Protein AF-A0A1I7RS14-F1 (afdb_monomer)

InterPro domains:
  IPR007284 Ground-like domain [PF04155] (25-95)

Sequence (97 aa):
MVVFIVPKPIRSIQEHQRRKRSLNDVRCNHSKIRSLIKKIDTQNPRNGIKMLKRDITRHLGLPVNVVCSISEIVFDVSTDTYCQYSVNNLHCLVFLR

Secondary structure (DSSP, 8-state):
-----PPPP-----------------EES-HHHHHHHTT--SSSHHHHHHHHHHHHHHHHSS-EEEEEESS--------S-EEEEEETTEEEEEEE-

Organism: Bursaphelenchus xylophilus (NCBI:txid6326)

Foldseek 3Di:
DDDDDDDDDDDPDPPPDPDDFDQPDKDWPDPVLVVLLVPFDPVDNVVSVVVSQVVCCVVVVFGKDKDKDLDDDDDDDPAPGKIWTDTPSITMIMGTD

Solvent-accessible s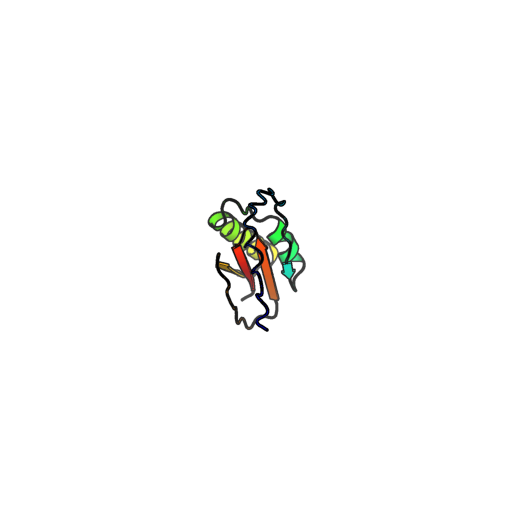urface area (backbone atoms only — not comparable to full-atom values): 6282 Å² total; per-residue (Å²): 139,87,85,82,82,80,80,80,78,85,79,86,69,88,76,85,64,90,69,72,98,55,76,76,52,66,57,51,79,38,72,70,60,52,64,53,61,75,69,52,47,79,89,46,54,72,60,22,51,54,50,48,44,51,52,50,25,70,75,67,76,43,69,58,48,74,50,71,40,71,61,94,77,88,84,91,75,99,53,94,42,39,35,36,38,41,51,97,63,34,39,33,42,34,34,54,116

Mean predicted aligned error: 12.29 Å

Nearest PDB structures (foldseek):
  5fx0-assembly1_A-2  TM=7.595E-01  e=1.202E-03  Fasciola hepatica
  5fwz-assembly1_A-2  TM=7.465E-01  e=3.368E-03  Fasciola hepatica
  5x2d-assembly2_B-2  TM=6.462E-01  e=8.229E-03  Clonorchis sinensis
  3feh-assembly1_A  TM=4.749E-01  e=6.916E+00  Homo sapiens
  4nkq-assembly1_A  TM=2.791E-01  e=9.751E+00  Homo sapiens

Structure (mmCIF, N/CA/C/O backbone):
data_AF-A0A1I7RS14-F1
#
_entry.id   AF-A0A1I7RS14-F1
#
loop_
_atom_site.group_PDB
_atom_site.id
_atom_site.type_symbol
_atom_site.label_atom_id
_atom_site.label_alt_id
_atom_site.label_comp_id
_atom_site.label_asym_id
_atom_site.label_entity_id
_atom_site.label_seq_id
_atom_site.pdbx_PDB_ins_code
_atom_site.Cartn_x
_atom_site.Cartn_y
_atom_site.Cartn_z
_atom_site.occupancy
_atom_site.B_iso_or_equiv
_atom_site.auth_seq_id
_atom_site.auth_comp_id
_atom_site.auth_asym_id
_atom_site.auth_atom_id
_atom_site.pdbx_PDB_model_num
ATOM 1 N N . MET A 1 1 ? -0.235 -28.498 -56.264 1.00 40.81 1 MET A N 1
ATOM 2 C CA . MET A 1 1 ? -0.189 -27.021 -56.293 1.00 40.81 1 MET A CA 1
ATOM 3 C C . MET A 1 1 ? -0.021 -26.560 -54.851 1.00 40.81 1 MET A C 1
ATOM 5 O O . MET A 1 1 ? -0.955 -26.680 -54.074 1.00 40.81 1 MET A O 1
ATOM 9 N N . VAL A 1 2 ? 1.209 -26.227 -54.451 1.00 35.31 2 VAL A N 1
ATOM 10 C CA . VAL A 1 2 ? 1.587 -25.965 -53.049 1.00 35.31 2 VAL A CA 1
ATOM 11 C C . VAL A 1 2 ? 1.608 -24.454 -52.835 1.00 35.31 2 VAL A C 1
ATOM 13 O O . VAL A 1 2 ? 2.326 -23.747 -53.537 1.00 35.31 2 VAL A O 1
ATOM 16 N N . VAL A 1 3 ? 0.789 -23.961 -51.906 1.00 39.06 3 VAL A N 1
ATOM 17 C CA . VAL A 1 3 ? 0.705 -22.538 -51.552 1.00 39.06 3 VAL A CA 1
ATOM 18 C C . VAL A 1 3 ? 1.702 -22.262 -50.428 1.00 39.06 3 VAL A C 1
ATOM 20 O O . VAL A 1 3 ? 1.552 -22.768 -49.319 1.00 39.06 3 VAL A O 1
ATOM 23 N N . PHE A 1 4 ? 2.731 -21.469 -50.723 1.00 36.91 4 PHE A N 1
ATOM 24 C CA . PHE A 1 4 ? 3.717 -21.011 -49.747 1.00 36.91 4 PHE A CA 1
ATOM 25 C C . PHE A 1 4 ? 3.162 -19.807 -48.977 1.00 36.91 4 PHE A C 1
ATOM 27 O O . PHE A 1 4 ? 2.969 -18.731 -49.541 1.00 36.91 4 PHE A O 1
ATOM 34 N N . ILE A 1 5 ? 2.911 -19.983 -47.679 1.00 47.41 5 ILE A N 1
ATOM 35 C CA . ILE A 1 5 ? 2.592 -18.883 -46.765 1.00 47.41 5 ILE A CA 1
ATOM 36 C C . ILE A 1 5 ? 3.921 -18.267 -46.325 1.00 47.41 5 ILE A C 1
ATOM 38 O O . ILE A 1 5 ? 4.674 -18.874 -45.569 1.00 47.41 5 ILE A O 1
ATOM 42 N N . VAL A 1 6 ? 4.225 -17.067 -46.820 1.00 46.50 6 VAL A N 1
ATOM 43 C CA . VAL A 1 6 ? 5.402 -16.296 -46.398 1.00 46.50 6 VAL A CA 1
ATOM 44 C C . VAL A 1 6 ? 5.136 -15.720 -44.999 1.00 46.50 6 VAL A C 1
ATOM 46 O O . VAL A 1 6 ? 4.201 -14.926 -44.848 1.00 46.50 6 VAL A O 1
ATOM 49 N N . PRO A 1 7 ? 5.920 -16.068 -43.961 1.00 42.69 7 PRO A N 1
ATOM 50 C CA . PRO A 1 7 ? 5.776 -15.451 -42.650 1.00 42.69 7 PRO A CA 1
ATOM 51 C C . PRO A 1 7 ? 6.242 -13.990 -42.716 1.00 42.69 7 PRO A C 1
ATOM 53 O O . PRO A 1 7 ? 7.366 -13.694 -43.123 1.00 42.69 7 PRO A O 1
ATOM 56 N N . LYS A 1 8 ? 5.371 -13.053 -42.320 1.00 38.03 8 LYS A N 1
ATOM 57 C CA . LYS A 1 8 ? 5.753 -11.644 -42.151 1.00 38.03 8 LYS A CA 1
ATOM 58 C C . LYS A 1 8 ? 6.734 -11.525 -40.972 1.00 38.03 8 LYS A C 1
ATOM 60 O O . LYS A 1 8 ? 6.481 -12.127 -39.928 1.00 38.03 8 LYS A O 1
ATOM 65 N N . PRO A 1 9 ? 7.827 -10.757 -41.107 1.00 39.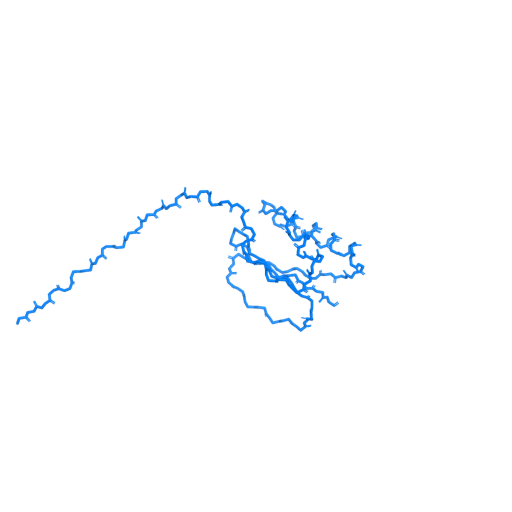31 9 PRO A N 1
ATOM 66 C CA . PRO A 1 9 ? 8.856 -10.670 -40.080 1.00 39.31 9 PRO A CA 1
ATOM 67 C C . PRO A 1 9 ? 8.345 -9.980 -38.809 1.00 39.31 9 PRO A C 1
ATOM 69 O O . PRO A 1 9 ? 7.608 -8.992 -38.862 1.00 39.31 9 PRO A O 1
ATOM 72 N N . ILE A 1 10 ? 8.797 -10.503 -37.667 1.00 48.62 10 ILE A N 1
ATOM 73 C CA . ILE A 1 10 ? 8.664 -9.934 -36.324 1.00 48.62 10 ILE A CA 1
ATOM 74 C C . ILE A 1 10 ? 9.326 -8.552 -36.340 1.00 48.62 10 ILE A C 1
ATOM 76 O O . ILE A 1 10 ? 10.550 -8.437 -36.353 1.00 48.62 10 ILE A O 1
ATOM 80 N N . ARG A 1 11 ? 8.519 -7.486 -36.381 1.00 42.97 11 ARG A N 1
ATOM 81 C CA . ARG A 1 11 ? 9.007 -6.106 -36.294 1.00 42.97 11 ARG A CA 1
ATOM 82 C C . ARG A 1 11 ? 9.226 -5.756 -34.824 1.00 42.97 11 ARG A C 1
ATOM 84 O O . ARG A 1 11 ? 8.368 -5.179 -34.164 1.00 42.97 11 ARG A O 1
ATOM 91 N N . SER A 1 12 ? 10.398 -6.113 -34.318 1.00 42.88 12 SER A N 1
ATOM 92 C CA . SER A 1 12 ? 11.025 -5.400 -33.214 1.00 42.88 12 SER A CA 1
ATOM 93 C C . SER A 1 12 ? 11.258 -3.952 -33.651 1.00 42.88 12 SER 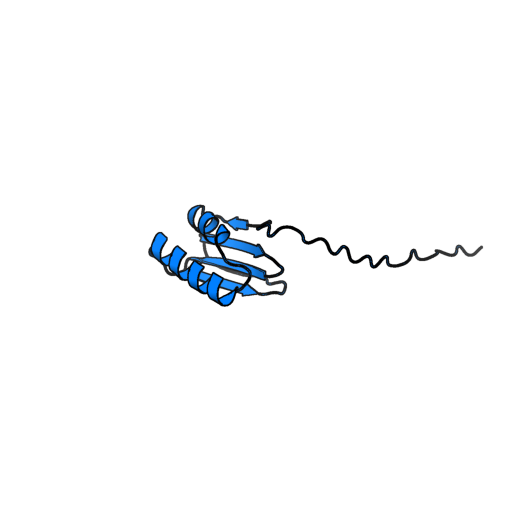A C 1
ATOM 95 O O . SER A 1 12 ? 12.155 -3.657 -34.435 1.00 42.88 12 SER A O 1
ATOM 97 N N . ILE A 1 13 ? 10.433 -3.030 -33.158 1.00 44.06 13 ILE A N 1
ATOM 98 C CA . ILE A 1 13 ? 10.776 -1.609 -33.127 1.00 44.06 13 ILE A CA 1
ATOM 99 C C . ILE A 1 13 ? 10.631 -1.158 -31.683 1.00 44.06 13 ILE A C 1
ATOM 101 O O . ILE A 1 13 ? 9.533 -1.035 -31.143 1.00 44.06 13 ILE A O 1
ATOM 105 N N . GLN A 1 14 ? 11.793 -0.950 -31.069 1.00 48.53 14 GLN A N 1
ATOM 106 C CA . GLN A 1 14 ? 11.993 -0.088 -29.919 1.00 48.53 14 GLN A CA 1
ATOM 107 C C . GLN A 1 14 ? 11.319 1.265 -30.186 1.00 48.53 14 GLN A C 1
ATOM 109 O O . GLN A 1 14 ? 11.938 2.179 -30.721 1.00 48.53 14 GLN A O 1
ATOM 114 N N . GLU A 1 15 ? 10.067 1.437 -29.770 1.00 42.91 15 GLU A N 1
ATOM 115 C CA . GLU A 1 15 ? 9.571 2.772 -29.463 1.00 42.91 15 GLU A CA 1
ATOM 116 C C . GLU A 1 15 ? 10.035 3.125 -28.058 1.00 42.91 15 GLU A C 1
ATOM 118 O O . GLU A 1 15 ? 9.370 2.917 -27.044 1.00 42.91 15 GLU A O 1
ATOM 123 N N . HIS A 1 16 ? 11.235 3.692 -28.044 1.00 42.09 16 HIS A N 1
ATOM 124 C CA . HIS A 1 16 ? 11.798 4.518 -26.994 1.00 42.09 16 HIS A CA 1
ATOM 125 C C . HIS A 1 16 ? 10.941 5.787 -26.810 1.00 42.09 16 HIS A C 1
ATOM 127 O O . HIS A 1 16 ? 11.404 6.912 -26.968 1.00 42.09 16 HIS A O 1
ATOM 133 N N . GLN A 1 17 ? 9.653 5.632 -26.506 1.00 45.06 17 GLN A N 1
ATOM 134 C CA . GLN A 1 17 ? 8.827 6.736 -26.056 1.00 45.06 17 GLN A CA 1
ATOM 135 C C . GLN A 1 17 ? 8.957 6.808 -24.541 1.00 45.06 17 GLN A C 1
ATOM 137 O O . GLN A 1 17 ? 8.483 5.931 -23.820 1.00 45.06 17 GLN A O 1
ATOM 142 N N . ARG A 1 18 ? 9.571 7.892 -24.052 1.00 49.06 18 ARG A N 1
ATOM 143 C CA . ARG A 1 18 ? 9.342 8.434 -22.707 1.00 49.06 18 ARG A CA 1
ATOM 144 C C . ARG A 1 18 ? 7.836 8.685 -22.541 1.00 49.06 18 ARG A C 1
ATOM 146 O O . ARG A 1 18 ? 7.367 9.815 -22.655 1.00 49.06 18 ARG A O 1
ATOM 153 N N . ARG A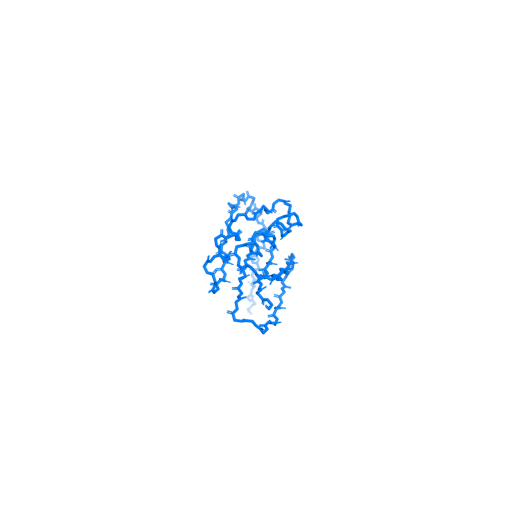 1 19 ? 7.047 7.630 -22.341 1.00 43.94 19 ARG A N 1
ATOM 154 C CA . ARG A 1 19 ? 5.619 7.739 -22.072 1.00 43.94 19 ARG A CA 1
ATOM 155 C C . ARG A 1 19 ? 5.495 8.315 -20.670 1.00 43.94 19 ARG A C 1
ATOM 157 O O . ARG A 1 19 ? 6.055 7.791 -19.712 1.00 43.94 19 ARG A O 1
ATOM 164 N N . LYS A 1 20 ? 4.845 9.477 -20.610 1.00 42.56 20 LYS A N 1
ATOM 165 C CA . LYS A 1 20 ? 4.495 10.233 -19.406 1.00 42.56 20 LYS A CA 1
ATOM 166 C C . LYS A 1 20 ? 4.232 9.308 -18.216 1.00 42.56 20 LYS A C 1
ATOM 168 O O . LYS A 1 20 ? 3.485 8.344 -18.350 1.00 42.56 20 LYS A O 1
ATOM 173 N N . ARG A 1 21 ? 4.776 9.693 -17.053 1.00 48.03 21 ARG A N 1
ATOM 174 C CA . ARG A 1 21 ? 4.374 9.248 -15.707 1.00 48.03 21 ARG A CA 1
ATOM 175 C C . ARG A 1 21 ? 2.861 9.413 -15.541 1.00 48.03 21 ARG A C 1
ATOM 177 O O . ARG A 1 21 ? 2.404 10.425 -15.018 1.00 48.03 21 ARG A O 1
ATOM 184 N N . SER A 1 22 ? 2.080 8.471 -16.043 1.00 47.16 22 SER A N 1
ATOM 185 C CA . SER A 1 22 ? 0.631 8.551 -15.990 1.00 47.16 22 SER A CA 1
ATOM 186 C C . SER A 1 22 ? 0.127 7.383 -15.173 1.00 47.16 22 SER A C 1
ATOM 188 O O . SER A 1 22 ? 0.318 6.221 -15.524 1.00 47.16 22 SER A O 1
ATOM 190 N N . LEU A 1 23 ? -0.472 7.735 -14.042 1.00 57.88 23 LEU A N 1
ATOM 191 C CA . LEU A 1 23 ? -1.195 6.866 -13.128 1.00 57.88 23 LEU A CA 1
ATOM 192 C C . LEU A 1 23 ? -2.468 6.376 -13.860 1.00 57.88 23 LEU A C 1
ATOM 194 O O . LEU A 1 23 ? -3.561 6.878 -13.610 1.00 57.88 23 LEU A O 1
ATOM 198 N N . ASN A 1 24 ? -2.307 5.513 -14.866 1.00 52.72 24 ASN A N 1
ATOM 199 C CA . ASN A 1 24 ? -3.344 5.270 -15.875 1.00 52.72 24 ASN A CA 1
ATOM 200 C C . ASN A 1 24 ? -4.478 4.360 -15.390 1.00 52.72 24 ASN A C 1
ATOM 202 O O . ASN A 1 24 ? -5.606 4.549 -15.828 1.00 52.72 24 ASN A O 1
ATOM 206 N N . ASP A 1 25 ? -4.228 3.475 -14.421 1.00 56.78 25 ASP A N 1
ATOM 207 C CA . ASP A 1 25 ? -5.217 2.485 -13.976 1.00 56.78 25 ASP A CA 1
ATOM 208 C C . ASP A 1 25 ? -5.403 2.510 -12.459 1.00 56.78 25 ASP A C 1
ATOM 210 O O . ASP A 1 25 ? -4.957 1.612 -11.748 1.00 56.78 25 ASP A O 1
ATOM 214 N N . VAL A 1 26 ? -6.043 3.564 -11.938 1.00 66.88 26 VAL A N 1
ATOM 215 C CA . VAL A 1 26 ? -6.432 3.602 -10.518 1.00 66.88 26 VAL A CA 1
ATOM 216 C C . VAL A 1 26 ? -7.851 3.086 -10.337 1.00 66.88 26 VAL A C 1
ATOM 218 O O . VAL A 1 26 ? -8.813 3.834 -10.534 1.00 66.88 26 VAL A O 1
ATOM 221 N N . ARG A 1 27 ? -7.990 1.837 -9.889 1.00 78.31 27 ARG A N 1
ATOM 222 C CA . ARG A 1 27 ? -9.269 1.283 -9.427 1.00 78.31 27 ARG A CA 1
ATOM 223 C C . ARG A 1 27 ? -9.368 1.512 -7.925 1.00 78.31 27 ARG A C 1
ATOM 225 O O . ARG A 1 27 ? -8.810 0.756 -7.142 1.00 78.31 27 ARG A O 1
ATOM 232 N N . CYS A 1 28 ? -10.028 2.596 -7.537 1.00 81.62 28 CYS A N 1
ATOM 233 C CA . CYS A 1 28 ? -10.262 2.964 -6.142 1.00 81.62 28 CYS A CA 1
ATOM 234 C C . CYS A 1 28 ? -11.755 2.988 -5.861 1.00 81.62 28 CYS A C 1
ATOM 236 O O . CYS A 1 28 ? -12.481 3.697 -6.558 1.00 81.62 28 CYS A O 1
ATOM 238 N N . ASN A 1 29 ? -12.173 2.355 -4.772 1.00 83.06 29 ASN A N 1
ATOM 239 C CA . ASN A 1 29 ? -13.502 2.577 -4.204 1.00 83.06 29 ASN A CA 1
ATOM 240 C C . ASN A 1 29 ? -13.515 3.685 -3.128 1.00 83.06 29 ASN A C 1
ATOM 242 O O . ASN A 1 29 ? -14.579 4.069 -2.654 1.00 83.06 29 AS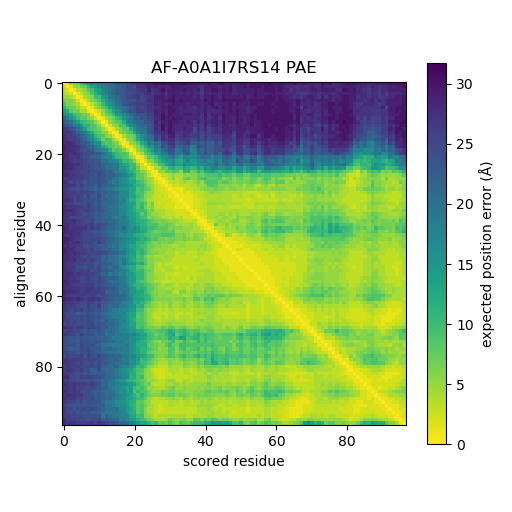N A O 1
ATOM 246 N N . HIS A 1 30 ? -12.350 4.267 -2.803 1.00 81.62 30 HIS A N 1
ATOM 247 C CA . HIS A 1 30 ? -12.220 5.323 -1.799 1.00 81.62 30 HIS A CA 1
ATOM 248 C C . HIS A 1 30 ? -11.551 6.595 -2.342 1.00 81.62 30 HIS A C 1
ATOM 250 O O . HIS A 1 30 ? -10.369 6.620 -2.697 1.00 81.62 30 HIS A O 1
ATOM 256 N N . SER A 1 31 ? -12.290 7.707 -2.330 1.00 80.69 31 SER A N 1
ATOM 257 C CA . SER A 1 31 ? -11.870 8.992 -2.913 1.00 80.69 31 SER A CA 1
ATOM 258 C C . SER A 1 31 ? -10.628 9.602 -2.246 1.00 80.69 31 SER A C 1
ATOM 260 O O . SER A 1 31 ? -9.716 10.050 -2.940 1.00 80.69 31 SER A O 1
ATOM 262 N N . LYS A 1 32 ? -10.536 9.576 -0.907 1.00 81.38 32 LYS A N 1
ATOM 263 C CA . LYS A 1 32 ? -9.359 10.105 -0.181 1.00 81.38 32 LYS A CA 1
ATOM 264 C C . LYS A 1 32 ? -8.072 9.341 -0.509 1.00 81.38 32 LYS A C 1
ATOM 266 O O . LYS A 1 32 ? -7.055 9.963 -0.806 1.00 81.38 32 LYS A O 1
ATOM 271 N N . ILE A 1 33 ? -8.127 8.008 -0.512 1.00 80.88 33 ILE A N 1
ATOM 272 C CA . ILE A 1 33 ? -6.983 7.155 -0.853 1.00 80.88 33 ILE A CA 1
ATOM 273 C C . ILE A 1 33 ? -6.550 7.415 -2.304 1.00 80.88 33 ILE A C 1
ATOM 275 O O . ILE A 1 33 ? -5.362 7.599 -2.562 1.00 80.88 33 ILE A O 1
ATOM 279 N N . ARG A 1 34 ? -7.505 7.567 -3.235 1.00 83.50 34 ARG A N 1
ATOM 280 C CA . ARG A 1 34 ? -7.230 7.933 -4.636 1.00 83.50 34 ARG A CA 1
ATOM 281 C C . ARG A 1 34 ? -6.399 9.211 -4.765 1.00 83.50 34 ARG A C 1
ATOM 283 O O . ARG A 1 34 ? -5.462 9.258 -5.560 1.00 83.50 34 ARG A O 1
ATOM 290 N N . SER A 1 35 ? -6.732 10.246 -3.997 1.00 82.31 35 SER A N 1
ATOM 291 C CA . SER A 1 35 ? -6.010 11.525 -4.019 1.00 82.31 35 SER A CA 1
ATOM 292 C C . SER A 1 35 ? -4.601 11.428 -3.428 1.00 82.31 35 SER A C 1
ATOM 294 O O . SER A 1 35 ? -3.709 12.149 -3.872 1.00 82.31 35 SER A O 1
ATOM 296 N N . LEU A 1 36 ? -4.388 10.538 -2.456 1.00 81.25 36 LEU A N 1
ATOM 297 C CA . LEU A 1 36 ? -3.082 10.315 -1.828 1.00 81.25 36 LEU A CA 1
ATOM 298 C C . LEU A 1 36 ? -2.157 9.469 -2.711 1.00 81.25 36 LEU A C 1
ATOM 300 O O . LEU A 1 36 ? -0.983 9.795 -2.850 1.00 81.25 36 LEU A O 1
ATOM 304 N N . ILE A 1 37 ? -2.692 8.453 -3.394 1.00 80.44 37 ILE A N 1
ATOM 305 C CA . ILE A 1 37 ? -1.924 7.606 -4.322 1.00 80.44 37 ILE A CA 1
ATOM 306 C C . ILE A 1 37 ? -1.309 8.429 -5.461 1.00 80.44 37 ILE A C 1
ATOM 308 O O . ILE A 1 37 ? -0.172 8.183 -5.854 1.00 80.44 37 ILE A O 1
ATOM 312 N N . LYS A 1 38 ? -2.009 9.457 -5.957 1.00 74.38 38 LYS A N 1
ATOM 313 C CA . LYS A 1 38 ? -1.484 10.365 -6.995 1.00 74.38 38 LYS A CA 1
ATOM 314 C C . LYS A 1 38 ? -0.210 11.113 -6.593 1.00 74.38 38 LYS A C 1
ATOM 316 O O . LYS A 1 38 ? 0.463 11.646 -7.468 1.00 74.38 38 LYS A O 1
ATOM 321 N N . LYS A 1 39 ? 0.113 11.169 -5.299 1.00 73.25 39 LYS A N 1
ATOM 322 C CA . LYS A 1 39 ? 1.286 11.871 -4.763 1.00 73.25 39 LYS A CA 1
ATOM 323 C C . LYS A 1 39 ? 2.486 10.952 -4.523 1.00 73.25 39 LYS A C 1
ATOM 325 O O . LYS A 1 39 ? 3.504 11.430 -4.032 1.00 73.25 39 LYS A O 1
ATOM 330 N N . ILE A 1 40 ? 2.384 9.655 -4.831 1.00 74.19 40 ILE A N 1
ATOM 331 C CA . ILE A 1 40 ? 3.499 8.728 -4.629 1.00 74.19 40 ILE A CA 1
ATOM 332 C C . ILE A 1 40 ? 4.680 9.093 -5.524 1.00 74.19 40 ILE A C 1
ATOM 334 O O . ILE A 1 40 ? 4.539 9.271 -6.735 1.00 74.19 40 ILE A O 1
ATOM 338 N N . ASP A 1 41 ? 5.864 9.127 -4.916 1.00 70.00 41 ASP A N 1
ATOM 339 C CA . ASP A 1 41 ? 7.112 9.144 -5.662 1.00 70.00 41 ASP A CA 1
ATOM 340 C C . ASP A 1 41 ? 7.415 7.743 -6.199 1.00 70.00 41 ASP A C 1
ATOM 342 O O . ASP A 1 41 ? 7.695 6.796 -5.461 1.00 70.00 41 ASP A O 1
ATOM 346 N N . THR A 1 42 ? 7.354 7.623 -7.519 1.00 66.69 42 THR A N 1
ATOM 347 C CA . THR A 1 42 ? 7.560 6.374 -8.251 1.00 66.69 42 THR A CA 1
ATOM 348 C C . THR A 1 42 ? 9.040 6.094 -8.517 1.00 66.69 42 THR A C 1
ATOM 350 O O . THR A 1 42 ? 9.362 5.031 -9.035 1.00 66.69 42 THR A O 1
ATOM 353 N N . GLN A 1 43 ? 9.944 7.039 -8.222 1.00 71.75 43 GLN A N 1
ATOM 354 C CA . GLN A 1 43 ? 11.393 6.856 -8.388 1.00 71.75 43 GLN A CA 1
ATOM 355 C C . GLN A 1 43 ? 12.002 6.046 -7.244 1.00 71.75 43 GLN A C 1
ATOM 357 O O . GLN A 1 43 ? 12.950 5.295 -7.453 1.00 71.75 43 GLN A O 1
ATOM 362 N N . ASN A 1 44 ? 11.437 6.169 -6.042 1.00 77.56 44 ASN A N 1
ATOM 363 C CA . ASN A 1 44 ? 11.826 5.378 -4.885 1.00 77.56 44 ASN A CA 1
ATOM 364 C C . ASN A 1 44 ? 10.588 4.704 -4.276 1.00 77.56 44 ASN A C 1
ATOM 366 O O . ASN A 1 44 ? 10.021 5.208 -3.302 1.00 77.56 44 ASN A O 1
ATOM 370 N N . PRO A 1 45 ? 10.154 3.554 -4.824 1.00 73.00 45 PRO A N 1
ATOM 371 C CA . PRO A 1 45 ? 8.902 2.920 -4.427 1.00 73.00 45 PRO A CA 1
ATOM 372 C C . PRO A 1 45 ? 8.889 2.509 -2.952 1.00 73.00 45 PRO A C 1
ATOM 374 O O . PRO A 1 45 ? 7.851 2.615 -2.306 1.00 73.00 45 PRO A O 1
ATOM 377 N N . ARG A 1 46 ? 10.033 2.120 -2.365 1.00 78.81 46 ARG A N 1
ATOM 378 C CA . ARG A 1 46 ? 10.114 1.812 -0.924 1.00 78.81 46 ARG A CA 1
ATOM 379 C C . ARG A 1 46 ? 9.776 3.030 -0.063 1.00 78.81 46 ARG A C 1
ATOM 381 O O . ARG A 1 46 ? 8.964 2.917 0.858 1.00 78.81 46 ARG A O 1
ATOM 388 N N . ASN A 1 47 ? 10.366 4.188 -0.363 1.00 83.75 47 ASN A N 1
ATOM 389 C CA . ASN A 1 47 ? 10.054 5.420 0.363 1.00 83.75 47 ASN A CA 1
ATOM 390 C C . ASN A 1 47 ? 8.639 5.919 0.052 1.00 83.75 47 ASN A C 1
ATOM 392 O O . ASN A 1 47 ? 7.918 6.276 0.983 1.00 83.75 47 ASN A O 1
ATOM 396 N N . GLY A 1 48 ? 8.210 5.861 -1.212 1.00 82.12 48 GLY A N 1
ATOM 397 C CA . GLY A 1 48 ? 6.862 6.236 -1.638 1.00 82.12 48 GLY A CA 1
ATOM 398 C C . GLY A 1 48 ? 5.773 5.440 -0.914 1.00 82.12 48 GLY A C 1
ATOM 399 O O . GLY A 1 48 ? 4.841 6.031 -0.378 1.00 82.12 48 GLY A O 1
ATOM 400 N N . ILE A 1 49 ? 5.929 4.116 -0.791 1.00 83.38 49 ILE A N 1
ATOM 401 C CA . ILE A 1 49 ? 5.001 3.251 -0.042 1.00 83.38 49 ILE A CA 1
ATOM 402 C C . ILE A 1 49 ? 4.984 3.620 1.444 1.00 83.38 49 ILE A C 1
ATOM 404 O O . ILE A 1 49 ? 3.916 3.702 2.051 1.00 83.38 49 ILE A O 1
ATOM 408 N N . LYS A 1 50 ? 6.154 3.857 2.052 1.00 86.06 50 LYS A N 1
ATOM 409 C CA . LYS A 1 50 ? 6.250 4.228 3.473 1.00 86.06 50 LYS A CA 1
ATOM 410 C C . LYS A 1 50 ? 5.572 5.571 3.755 1.00 86.06 50 LYS A C 1
ATOM 412 O O . LYS A 1 50 ? 4.885 5.700 4.767 1.00 86.06 50 LYS A O 1
ATOM 417 N N . MET A 1 51 ? 5.753 6.551 2.871 1.00 85.81 51 MET A N 1
ATOM 418 C CA . MET A 1 51 ? 5.084 7.850 2.958 1.00 85.81 51 MET A CA 1
ATOM 419 C C . MET A 1 51 ? 3.578 7.711 2.752 1.00 85.81 51 MET A C 1
ATOM 421 O O . MET A 1 51 ? 2.818 8.185 3.589 1.00 85.81 51 MET A O 1
ATOM 425 N N . LEU A 1 52 ? 3.149 6.966 1.730 1.00 84.62 52 LEU A N 1
ATOM 426 C CA . LEU A 1 52 ? 1.734 6.716 1.472 1.00 84.62 52 LEU A CA 1
ATOM 427 C C . LEU A 1 52 ? 1.048 6.063 2.676 1.00 84.62 52 LEU A C 1
ATOM 429 O O . LEU A 1 52 ? -0.002 6.537 3.100 1.00 84.62 52 LEU A O 1
ATOM 433 N N . LYS A 1 53 ? 1.645 5.019 3.268 1.00 87.62 53 LYS A N 1
ATOM 434 C CA . LYS A 1 53 ? 1.103 4.385 4.480 1.00 87.62 53 LYS A CA 1
ATOM 435 C C . LYS A 1 53 ? 0.911 5.403 5.602 1.00 87.62 53 LYS A C 1
ATOM 437 O O . LYS A 1 53 ? -0.159 5.459 6.195 1.00 87.62 53 LYS A O 1
ATOM 442 N N . ARG A 1 54 ? 1.927 6.232 5.867 1.00 87.50 54 ARG A N 1
ATOM 443 C CA . ARG A 1 54 ? 1.857 7.269 6.908 1.00 87.50 54 ARG A CA 1
ATOM 444 C C . ARG A 1 54 ? 0.765 8.294 6.628 1.00 87.50 54 ARG A C 1
ATOM 446 O O . ARG A 1 54 ? 0.015 8.619 7.542 1.00 87.50 54 ARG A O 1
ATOM 453 N N . ASP A 1 55 ? 0.670 8.789 5.400 1.00 87.19 55 ASP A N 1
ATOM 454 C CA . ASP A 1 55 ? -0.296 9.826 5.041 1.00 87.19 55 ASP A CA 1
ATOM 455 C C . ASP A 1 55 ? -1.729 9.298 5.089 1.00 87.19 55 ASP A C 1
ATOM 457 O O . ASP A 1 55 ? -2.606 9.944 5.659 1.00 87.19 55 ASP A O 1
ATOM 461 N N . ILE A 1 56 ? -1.966 8.097 4.559 1.00 85.62 56 ILE A N 1
ATOM 462 C CA . ILE A 1 56 ? -3.281 7.456 4.607 1.00 85.62 56 ILE A CA 1
ATOM 463 C C . ILE A 1 56 ? -3.682 7.190 6.064 1.00 85.62 56 ILE A C 1
ATOM 465 O O . ILE A 1 56 ? -4.777 7.583 6.461 1.00 85.62 56 ILE A O 1
ATOM 469 N N . THR A 1 57 ? -2.798 6.616 6.887 1.00 87.25 57 THR A N 1
ATOM 470 C CA . THR A 1 57 ? -3.092 6.366 8.307 1.00 87.25 57 THR A CA 1
ATOM 471 C C . THR A 1 57 ? -3.322 7.659 9.087 1.00 87.25 57 THR A C 1
ATOM 473 O O . THR A 1 57 ? -4.239 7.717 9.899 1.00 87.25 57 THR A O 1
ATOM 476 N N . ARG A 1 58 ? -2.570 8.730 8.810 1.00 87.62 58 ARG A N 1
ATOM 477 C CA . ARG A 1 58 ? -2.792 10.040 9.440 1.00 87.62 58 ARG A CA 1
ATOM 478 C C . ARG A 1 58 ? -4.138 10.658 9.040 1.00 87.62 58 ARG A C 1
ATOM 480 O O . ARG A 1 58 ? -4.783 11.277 9.875 1.00 87.62 58 ARG A O 1
ATOM 487 N N . HIS A 1 59 ? -4.561 10.506 7.784 1.00 83.81 59 HIS A N 1
ATOM 488 C CA . HIS A 1 59 ? -5.802 11.107 7.280 1.00 83.81 59 HIS A CA 1
ATOM 489 C C . HIS A 1 59 ? -7.073 10.311 7.591 1.00 83.81 59 HIS A C 1
ATOM 491 O O . HIS A 1 59 ? -8.150 10.903 7.655 1.00 83.81 59 HIS A O 1
ATOM 497 N N . LEU A 1 60 ? -6.972 8.988 7.713 1.00 83.12 60 LEU A N 1
ATOM 498 C CA . LEU A 1 60 ? -8.115 8.102 7.955 1.00 83.12 60 LEU A CA 1
ATOM 499 C C . LEU A 1 60 ? -8.186 7.604 9.399 1.00 83.12 60 LEU A C 1
ATOM 501 O O . LEU A 1 60 ? -9.219 7.079 9.791 1.00 83.12 60 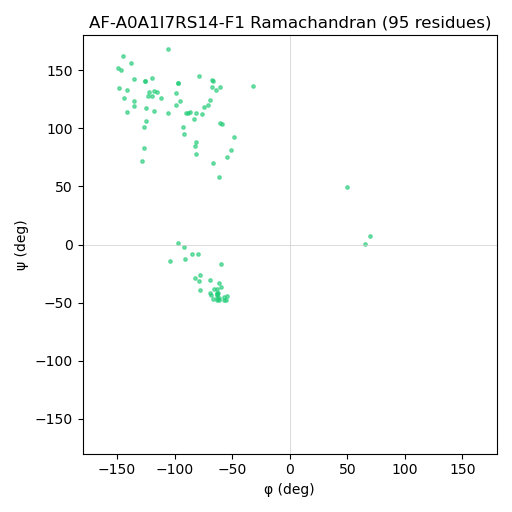LEU A O 1
ATOM 505 N N . GLY A 1 61 ? -7.113 7.753 10.181 1.00 84.88 61 GLY A N 1
ATOM 506 C CA . GLY A 1 61 ? -7.033 7.233 11.548 1.00 84.88 61 GLY A CA 1
ATOM 507 C C . GLY A 1 61 ? -6.953 5.705 11.627 1.00 84.88 61 GLY A C 1
ATOM 508 O O . GLY A 1 61 ? -7.005 5.154 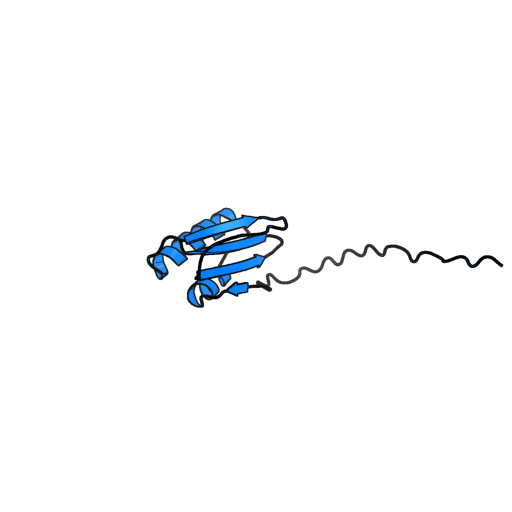12.721 1.00 84.88 61 GLY A O 1
ATOM 509 N N . LEU A 1 62 ? -6.819 5.019 10.486 1.00 83.81 62 LEU A N 1
ATOM 510 C CA . LEU A 1 62 ? -6.845 3.561 10.381 1.00 83.81 62 LEU A CA 1
ATOM 511 C C . LEU A 1 62 ? -5.530 3.018 9.798 1.00 83.81 62 LEU A C 1
ATOM 513 O O . LEU A 1 62 ? -4.928 3.644 8.912 1.00 83.81 62 LEU A O 1
ATOM 517 N N . PRO A 1 63 ? -5.054 1.856 10.276 1.00 83.44 63 PRO A N 1
ATOM 518 C CA . PRO A 1 63 ? -3.892 1.198 9.702 1.00 83.44 63 PRO A CA 1
ATOM 519 C C . PRO A 1 63 ? -4.208 0.720 8.285 1.00 83.44 63 PRO A C 1
ATOM 521 O O . PRO A 1 63 ? -5.298 0.223 8.005 1.00 83.44 63 PRO A O 1
ATOM 524 N N . VAL A 1 64 ? -3.235 0.857 7.384 1.00 87.44 64 VAL A N 1
ATOM 525 C CA . VAL A 1 64 ? -3.410 0.476 5.979 1.00 87.44 64 VAL A CA 1
ATOM 526 C C . VAL A 1 64 ? -2.342 -0.492 5.513 1.00 87.44 64 VAL A C 1
ATOM 528 O O . VAL A 1 64 ? -1.153 -0.364 5.831 1.00 87.44 64 VAL A O 1
ATOM 531 N N . ASN A 1 65 ? -2.772 -1.451 4.703 1.00 87.44 65 ASN A N 1
ATOM 532 C CA . ASN A 1 65 ? -1.890 -2.389 4.042 1.00 87.44 65 ASN A CA 1
ATOM 533 C C . ASN A 1 65 ? -1.610 -1.906 2.625 1.00 87.44 65 ASN A C 1
ATOM 535 O O . ASN A 1 65 ? -2.483 -1.390 1.933 1.00 87.44 65 ASN A O 1
ATOM 539 N N . VAL A 1 66 ? -0.353 -2.051 2.215 1.00 86.81 66 VAL A N 1
ATOM 540 C CA . VAL A 1 66 ? 0.096 -1.742 0.859 1.00 86.81 66 VAL A CA 1
ATOM 541 C C . VAL A 1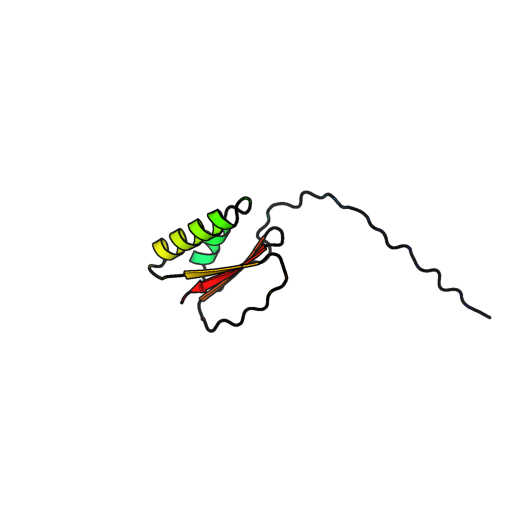 66 ? 0.984 -2.888 0.429 1.00 86.81 66 VAL A C 1
ATOM 543 O O . VAL A 1 66 ? 1.962 -3.187 1.122 1.00 86.81 66 VAL A O 1
ATOM 546 N N . VAL A 1 67 ? 0.627 -3.507 -0.687 1.00 85.56 67 VAL A N 1
ATOM 547 C CA . VAL A 1 67 ? 1.386 -4.573 -1.334 1.00 85.56 67 VAL A CA 1
ATOM 548 C C . VAL A 1 67 ? 1.691 -4.113 -2.748 1.00 85.56 67 VAL A C 1
ATOM 550 O O . VAL A 1 67 ? 0.798 -3.630 -3.434 1.00 85.56 67 VAL A O 1
ATOM 553 N N . CYS A 1 68 ? 2.944 -4.234 -3.176 1.00 85.19 68 CYS A N 1
ATOM 554 C CA . CYS A 1 68 ? 3.365 -3.863 -4.520 1.00 85.19 68 CYS A CA 1
ATOM 555 C C . CYS A 1 68 ? 4.273 -4.940 -5.109 1.00 85.19 68 CYS A C 1
ATOM 557 O O . CYS A 1 68 ? 5.120 -5.472 -4.390 1.00 85.19 68 CYS A O 1
ATOM 559 N N . SER A 1 69 ? 4.157 -5.216 -6.406 1.00 83.19 69 SER A N 1
ATOM 560 C CA . SER A 1 69 ? 5.135 -6.023 -7.143 1.00 83.19 69 SER A CA 1
ATOM 561 C C . SER A 1 69 ? 5.312 -5.543 -8.583 1.00 83.19 69 SER A C 1
ATOM 563 O O . SER A 1 69 ? 4.517 -4.759 -9.093 1.00 83.19 69 SER A O 1
ATOM 565 N N . ILE A 1 70 ? 6.420 -5.966 -9.190 1.00 82.38 70 ILE A N 1
ATOM 566 C CA . ILE A 1 70 ? 6.845 -5.603 -10.550 1.00 82.38 70 ILE A CA 1
ATOM 567 C C . ILE A 1 70 ? 6.313 -6.614 -11.592 1.00 82.38 70 ILE A C 1
ATOM 569 O O . ILE A 1 70 ? 6.361 -6.373 -12.794 1.00 82.38 70 ILE A O 1
ATOM 573 N N . SER A 1 71 ? 5.801 -7.755 -11.130 1.00 78.75 71 SER A N 1
ATOM 574 C CA . SER A 1 71 ? 5.198 -8.813 -11.947 1.00 78.75 71 SER A CA 1
ATOM 575 C C . SER A 1 71 ? 3.677 -8.807 -11.801 1.00 78.75 71 SER A C 1
ATOM 577 O O . SER A 1 71 ? 3.156 -8.152 -10.898 1.00 78.75 71 SER A O 1
ATOM 579 N N . GLU A 1 72 ? 2.969 -9.546 -12.659 1.00 72.38 72 GLU A N 1
ATOM 580 C CA . GLU A 1 72 ? 1.529 -9.779 -12.508 1.00 72.38 72 GLU A CA 1
ATOM 581 C C . GLU A 1 72 ? 1.227 -10.498 -11.186 1.00 72.38 72 GLU A C 1
ATOM 583 O O . GLU A 1 72 ? 1.923 -11.432 -10.788 1.00 72.38 72 GLU A O 1
ATOM 588 N N . ILE A 1 73 ? 0.196 -10.031 -10.483 1.00 72.69 73 ILE A N 1
ATOM 589 C CA . ILE A 1 73 ? -0.167 -10.495 -9.142 1.00 72.69 73 ILE A CA 1
ATOM 590 C C . ILE A 1 73 ? -1.682 -10.539 -9.076 1.00 72.69 73 ILE A C 1
ATOM 592 O O . ILE A 1 73 ? -2.353 -9.570 -9.440 1.00 72.69 73 ILE A O 1
ATOM 596 N N . VAL A 1 74 ? -2.209 -11.640 -8.558 1.00 76.31 74 VAL A N 1
ATOM 597 C CA . VAL A 1 74 ? -3.615 -11.750 -8.183 1.00 76.31 74 VAL A CA 1
ATOM 598 C C . VAL A 1 74 ? -3.704 -11.519 -6.682 1.00 76.31 74 VAL A C 1
ATOM 600 O O . VAL A 1 74 ? -2.951 -12.114 -5.911 1.00 76.31 74 VAL A O 1
ATOM 603 N N . PHE A 1 75 ? -4.605 -10.633 -6.273 1.00 73.12 75 PHE A N 1
ATOM 604 C CA . PHE A 1 75 ? -4.876 -10.360 -4.869 1.00 73.12 75 PHE A CA 1
ATOM 605 C C . PHE A 1 75 ? -6.274 -10.856 -4.531 1.00 73.12 75 PHE A C 1
ATOM 607 O O . PHE A 1 75 ? -7.234 -10.444 -5.179 1.00 73.12 75 PHE A O 1
ATOM 614 N N . ASP A 1 76 ? -6.378 -11.686 -3.500 1.00 79.50 76 ASP A N 1
ATOM 615 C CA . ASP A 1 76 ? -7.645 -11.980 -2.841 1.00 79.50 76 ASP A CA 1
ATOM 616 C C . ASP A 1 76 ? -7.655 -11.250 -1.494 1.00 79.50 76 ASP A C 1
ATOM 618 O O . ASP A 1 76 ? -6.808 -11.491 -0.630 1.00 79.50 76 ASP A O 1
ATOM 622 N N . VAL A 1 77 ? -8.541 -10.266 -1.359 1.00 76.44 77 VAL A N 1
ATOM 623 C CA . VAL A 1 77 ? -8.644 -9.412 -0.173 1.00 76.44 77 VAL A CA 1
ATOM 624 C C . VAL A 1 77 ? -10.104 -9.245 0.213 1.00 76.44 77 VAL A C 1
ATOM 626 O O . VAL A 1 77 ? -10.894 -8.659 -0.522 1.00 76.44 77 VAL A O 1
ATOM 629 N N . SER A 1 78 ? -10.441 -9.691 1.421 1.00 77.94 78 SER A N 1
ATOM 630 C CA . SER A 1 78 ? -11.749 -9.464 2.035 1.00 77.94 78 SER A CA 1
ATOM 631 C C . SER A 1 78 ? -11.797 -8.067 2.661 1.00 77.94 78 SER A C 1
ATOM 633 O O . SER A 1 78 ? -11.610 -7.912 3.867 1.00 77.94 78 SER A O 1
ATOM 635 N N . THR A 1 79 ? -11.974 -7.035 1.837 1.00 79.69 79 THR A N 1
ATOM 636 C CA . THR A 1 79 ? -12.061 -5.638 2.285 1.00 79.69 79 THR A CA 1
ATOM 637 C C . THR A 1 79 ? -12.972 -4.817 1.382 1.00 79.69 79 THR A C 1
ATOM 639 O O . THR A 1 79 ? -12.847 -4.834 0.157 1.00 79.69 79 THR A O 1
ATOM 642 N N . ASP A 1 80 ? -13.845 -4.025 1.999 1.00 79.12 80 ASP A N 1
ATOM 643 C CA . ASP A 1 80 ? -14.736 -3.111 1.283 1.00 79.12 80 ASP A CA 1
ATOM 644 C C . ASP A 1 80 ? -14.027 -1.830 0.850 1.00 79.12 80 ASP A C 1
ATOM 646 O O . ASP A 1 80 ? -14.599 -1.028 0.119 1.00 79.12 80 ASP A O 1
ATOM 650 N N . THR A 1 81 ? -12.783 -1.600 1.288 1.00 83.62 81 THR A N 1
ATOM 651 C CA . THR A 1 81 ? -12.026 -0.387 0.968 1.00 83.62 81 THR A CA 1
ATOM 652 C C . THR A 1 81 ? -10.669 -0.730 0.376 1.00 83.62 81 THR A C 1
ATOM 654 O O . THR A 1 81 ? -9.713 -1.018 1.100 1.00 83.62 81 THR A O 1
ATOM 657 N N . TYR A 1 82 ? -10.565 -0.634 -0.949 1.00 86.06 82 TYR A N 1
ATOM 658 C CA . TYR A 1 82 ? -9.336 -0.889 -1.682 1.00 86.06 82 TYR A CA 1
ATOM 659 C C . TYR A 1 82 ? -9.073 0.127 -2.797 1.00 86.06 82 TYR A C 1
ATOM 661 O O . TYR A 1 82 ? -9.958 0.776 -3.366 1.00 86.06 82 TYR A O 1
ATOM 669 N N . CYS A 1 83 ? -7.795 0.236 -3.126 1.00 87.06 83 CYS A N 1
ATOM 670 C CA . CYS A 1 83 ? -7.278 1.025 -4.217 1.00 87.06 83 CYS A CA 1
ATOM 671 C C . CYS A 1 83 ? -6.130 0.287 -4.895 1.00 87.06 83 CYS A C 1
ATOM 673 O O . CYS A 1 83 ? -5.063 0.104 -4.313 1.00 87.06 83 CYS A O 1
ATOM 675 N N . GLN A 1 84 ? -6.340 -0.096 -6.145 1.00 87.19 84 GLN A N 1
ATOM 676 C CA . GLN A 1 84 ? -5.314 -0.638 -7.019 1.00 87.19 84 GLN A CA 1
ATOM 677 C C . GLN A 1 84 ? -4.770 0.475 -7.911 1.00 87.19 84 GLN A C 1
ATOM 679 O O . GLN A 1 84 ? -5.544 1.295 -8.407 1.00 87.19 84 GLN A O 1
ATOM 684 N N . TYR A 1 85 ? -3.457 0.510 -8.122 1.00 84.19 85 TYR A N 1
ATOM 685 C CA . TYR A 1 85 ? -2.829 1.398 -9.094 1.00 84.19 85 TYR A CA 1
ATOM 686 C C . TYR A 1 85 ? -1.594 0.758 -9.726 1.00 84.19 85 TYR A C 1
ATOM 688 O O . TYR A 1 85 ? -0.890 -0.025 -9.089 1.00 84.19 85 TYR A O 1
ATOM 696 N N . SER A 1 86 ? -1.318 1.138 -10.971 1.00 80.00 86 SER A N 1
ATOM 697 C CA . SER A 1 86 ? -0.165 0.661 -11.738 1.00 80.00 86 SER A CA 1
ATOM 698 C C . SER A 1 86 ? 0.685 1.844 -12.195 1.00 80.00 86 SER A C 1
ATOM 700 O O . SER A 1 86 ? 0.160 2.788 -12.789 1.00 80.00 86 SER A O 1
ATOM 702 N N . VAL A 1 87 ? 1.994 1.811 -11.920 1.00 75.62 87 VAL A N 1
ATOM 703 C CA . VAL A 1 87 ? 2.951 2.823 -12.398 1.00 75.62 87 VAL A CA 1
ATOM 704 C C . VAL A 1 87 ? 4.293 2.189 -12.738 1.00 75.62 87 VAL A C 1
ATOM 706 O O . VAL A 1 87 ? 4.903 1.567 -11.880 1.00 75.62 87 VAL A O 1
ATOM 709 N N . ASN A 1 88 ? 4.803 2.411 -13.953 1.00 72.19 88 ASN A N 1
ATOM 710 C CA . ASN A 1 88 ? 6.137 1.959 -14.383 1.00 72.19 88 ASN A CA 1
ATOM 711 C C . ASN A 1 88 ? 6.397 0.467 -14.075 1.00 72.19 88 ASN A C 1
ATOM 713 O O . ASN A 1 88 ? 7.408 0.131 -13.463 1.00 72.19 88 ASN A O 1
ATOM 717 N N . ASN A 1 89 ? 5.457 -0.406 -14.453 1.00 77.00 89 ASN A N 1
ATOM 718 C CA . ASN A 1 89 ? 5.442 -1.852 -14.168 1.00 77.00 89 ASN A CA 1
ATOM 719 C C . ASN A 1 89 ? 5.295 -2.233 -12.687 1.00 77.00 89 ASN A C 1
ATOM 721 O O . ASN A 1 89 ? 5.246 -3.412 -12.371 1.00 77.00 89 ASN A O 1
ATOM 725 N N . LEU A 1 90 ? 5.190 -1.268 -11.772 1.00 79.44 90 LEU A N 1
ATOM 726 C CA . LEU A 1 90 ? 4.843 -1.527 -10.383 1.00 79.44 90 LEU A CA 1
ATOM 727 C C . LEU A 1 90 ? 3.322 -1.556 -10.236 1.00 79.44 90 LEU A C 1
ATOM 729 O O . LEU A 1 90 ? 2.653 -0.531 -10.380 1.00 79.44 90 LEU A O 1
ATOM 733 N N . HIS A 1 91 ? 2.791 -2.723 -9.908 1.00 85.00 91 HIS A N 1
ATOM 734 C CA . HIS A 1 91 ? 1.398 -2.935 -9.552 1.00 85.00 91 HIS A CA 1
ATOM 735 C C . HIS A 1 91 ? 1.264 -2.902 -8.040 1.00 85.00 91 HIS A C 1
ATOM 737 O O . HIS A 1 91 ? 1.926 -3.668 -7.341 1.00 85.00 91 HIS A O 1
ATOM 743 N N . CYS A 1 92 ? 0.413 -2.022 -7.532 1.00 85.25 92 CYS A N 1
ATOM 744 C CA . CYS A 1 92 ? 0.197 -1.839 -6.110 1.00 85.25 92 CYS A CA 1
ATOM 745 C C . CYS A 1 92 ? -1.278 -1.980 -5.751 1.00 85.25 92 CYS A C 1
ATOM 747 O O . CYS A 1 92 ? -2.155 -1.462 -6.443 1.00 85.25 92 CYS A O 1
ATOM 749 N N . LEU A 1 93 ? -1.528 -2.622 -4.616 1.00 87.88 93 LEU A N 1
ATOM 750 C CA . LEU A 1 93 ? -2.818 -2.706 -3.959 1.00 87.88 93 LEU A CA 1
ATOM 751 C C . LEU A 1 93 ? -2.711 -2.089 -2.565 1.00 87.88 93 LEU A C 1
ATOM 753 O O . LEU A 1 93 ? -1.848 -2.452 -1.766 1.00 87.88 93 LEU A O 1
ATOM 757 N N . VAL A 1 94 ? -3.613 -1.160 -2.281 1.00 88.62 94 VAL A N 1
ATOM 758 C CA . VAL A 1 94 ? -3.781 -0.495 -0.991 1.00 88.62 94 VAL A CA 1
ATOM 759 C C . VAL A 1 94 ? -5.142 -0.881 -0.448 1.00 88.62 94 VAL A C 1
ATOM 761 O O . VAL A 1 94 ? -6.126 -0.760 -1.170 1.00 88.62 94 VAL A O 1
ATOM 764 N N . PHE A 1 95 ? -5.223 -1.304 0.806 1.00 88.12 95 PHE A N 1
ATOM 765 C CA . PHE A 1 95 ? -6.499 -1.640 1.427 1.00 88.12 95 PHE A CA 1
ATOM 766 C C . PHE A 1 95 ? -6.502 -1.368 2.927 1.00 88.12 95 PHE A C 1
ATOM 768 O O . PHE A 1 95 ? -5.452 -1.387 3.581 1.00 88.12 95 PHE A O 1
ATOM 775 N N . LEU A 1 96 ? -7.692 -1.082 3.457 1.00 84.38 96 LEU A N 1
ATOM 776 C CA . LEU A 1 96 ? -7.909 -0.962 4.897 1.00 84.38 96 LEU A CA 1
ATOM 777 C C . LEU A 1 96 ? -8.011 -2.353 5.524 1.00 84.38 96 LEU A C 1
ATOM 779 O O . LEU A 1 96 ? -8.503 -3.289 4.886 1.00 84.38 96 LEU A O 1
ATOM 783 N N . ARG A 1 97 ? -7.503 -2.463 6.752 1.00 68.56 97 ARG A N 1
ATOM 784 C CA . ARG A 1 97 ? -7.653 -3.646 7.596 1.00 68.56 97 ARG A CA 1
ATOM 785 C C . ARG A 1 97 ? -8.837 -3.477 8.535 1.00 68.56 97 ARG A C 1
ATOM 787 O O . ARG A 1 97 ? -9.070 -2.318 8.944 1.00 68.56 97 ARG A O 1
#

pLDDT: mean 71.7, std 16.77, range [35.31, 88.62]

Radius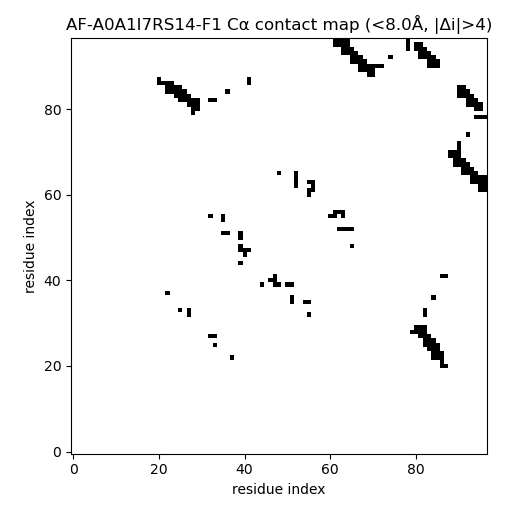 of gyration: 19.43 Å; Cα contacts (8 Å, |Δi|>4): 118; chains: 1; bounding box: 27×39×68 Å